Protein AF-A0A9D5GRD9-F1 (afdb_monomer)

Structure (mmCIF, N/CA/C/O backbone):
data_AF-A0A9D5GRD9-F1
#
_entry.id   AF-A0A9D5GRD9-F1
#
loop_
_atom_site.group_PDB
_atom_site.id
_atom_site.type_symbol
_atom_site.label_atom_id
_atom_site.label_alt_id
_atom_site.label_comp_id
_atom_site.label_asym_id
_atom_site.label_entity_id
_atom_site.label_seq_id
_atom_site.pdbx_PDB_ins_code
_atom_site.Cartn_x
_atom_site.Cartn_y
_atom_site.Cartn_z
_atom_site.occupancy
_atom_site.B_iso_or_equiv
_atom_site.auth_seq_id
_atom_site.auth_comp_id
_atom_site.auth_asym_id
_atom_site.auth_atom_id
_atom_site.pdbx_PDB_model_num
ATOM 1 N N . MET A 1 1 ? -0.533 -20.533 -5.396 1.00 62.59 1 MET A N 1
ATOM 2 C CA . MET A 1 1 ? 0.574 -19.763 -6.010 1.00 62.59 1 MET A CA 1
ATOM 3 C C . MET A 1 1 ? 1.600 -19.458 -4.929 1.00 62.59 1 MET A C 1
ATOM 5 O O . MET A 1 1 ? 1.192 -19.032 -3.854 1.00 62.59 1 MET A O 1
ATOM 9 N N . ARG A 1 2 ? 2.891 -19.735 -5.146 1.00 80.81 2 ARG A N 1
ATOM 10 C CA . ARG A 1 2 ? 3.957 -19.427 -4.176 1.00 80.81 2 ARG A CA 1
ATOM 11 C C . ARG A 1 2 ? 5.193 -18.925 -4.914 1.00 80.81 2 ARG A C 1
ATOM 13 O O . ARG A 1 2 ? 5.669 -19.592 -5.824 1.00 80.81 2 ARG A O 1
ATOM 20 N N . CYS A 1 3 ? 5.701 -17.770 -4.500 1.00 89.94 3 CYS A N 1
ATOM 21 C CA . CYS A 1 3 ? 7.029 -17.301 -4.875 1.00 89.94 3 CYS A CA 1
ATOM 22 C C . CYS A 1 3 ? 8.065 -17.974 -3.963 1.00 89.94 3 CYS A C 1
ATOM 24 O O . CYS A 1 3 ? 7.799 -18.160 -2.774 1.00 89.94 3 CYS A O 1
ATOM 26 N N . SER A 1 4 ? 9.249 -18.296 -4.484 1.00 88.56 4 SER A N 1
ATOM 27 C CA . SER A 1 4 ? 10.371 -18.837 -3.696 1.00 88.56 4 SER A CA 1
ATOM 28 C C . SER A 1 4 ? 10.796 -17.903 -2.557 1.00 88.56 4 SER A C 1
ATOM 30 O O . SER A 1 4 ? 11.272 -18.357 -1.523 1.00 88.56 4 SER A O 1
ATOM 32 N N . THR A 1 5 ? 10.554 -16.599 -2.713 1.00 87.00 5 THR A N 1
ATOM 33 C CA . THR A 1 5 ? 10.803 -15.579 -1.681 1.00 87.00 5 THR A CA 1
ATOM 34 C C . THR A 1 5 ? 9.746 -15.546 -0.570 1.00 87.00 5 THR A C 1
ATOM 36 O O . THR A 1 5 ? 9.866 -14.753 0.359 1.00 87.00 5 THR A O 1
ATOM 39 N N . GLY A 1 6 ? 8.675 -16.344 -0.669 1.00 89.38 6 GLY A N 1
ATOM 40 C CA . GLY A 1 6 ? 7.568 -16.358 0.294 1.00 89.38 6 GLY A CA 1
ATOM 41 C C . GLY A 1 6 ? 6.649 -15.132 0.237 1.00 89.38 6 GLY A C 1
ATOM 42 O O . GLY A 1 6 ? 5.701 -15.037 1.016 1.00 89.38 6 GLY A O 1
ATOM 43 N N . LYS A 1 7 ? 6.890 -14.191 -0.686 1.00 91.00 7 LYS A N 1
ATOM 44 C CA . LYS A 1 7 ? 6.068 -12.986 -0.845 1.00 91.00 7 LYS A CA 1
ATOM 45 C C . LYS A 1 7 ? 4.660 -13.316 -1.339 1.00 91.00 7 LYS A C 1
ATOM 47 O O . LYS A 1 7 ? 4.448 -14.248 -2.121 1.00 91.00 7 LYS A O 1
ATOM 52 N N . ARG A 1 8 ? 3.693 -12.498 -0.913 1.00 92.50 8 ARG A N 1
ATOM 53 C CA . ARG A 1 8 ? 2.305 -12.574 -1.387 1.00 92.50 8 ARG A CA 1
ATOM 54 C C . ARG A 1 8 ? 2.269 -12.303 -2.895 1.00 92.50 8 ARG A C 1
ATOM 56 O O . ARG A 1 8 ? 2.834 -11.315 -3.353 1.00 92.50 8 ARG A O 1
ATOM 63 N N . CYS A 1 9 ? 1.649 -13.210 -3.643 1.00 95.38 9 CYS A N 1
ATOM 64 C CA . CYS A 1 9 ? 1.603 -13.190 -5.104 1.00 95.38 9 CYS A CA 1
ATOM 65 C C . CYS A 1 9 ? 0.251 -12.654 -5.576 1.00 95.38 9 CYS A C 1
ATOM 67 O O . CYS A 1 9 ? -0.779 -13.152 -5.121 1.00 95.38 9 CYS A O 1
ATOM 69 N N . PHE A 1 10 ? 0.265 -11.705 -6.507 1.00 96.38 10 PHE A N 1
ATOM 70 C CA . PHE A 1 10 ? -0.930 -11.209 -7.189 1.00 96.38 10 PHE A CA 1
ATOM 71 C C . PHE A 1 10 ? -0.805 -11.476 -8.691 1.00 96.38 10 PHE A C 1
ATOM 73 O O . PHE A 1 10 ? 0.274 -11.302 -9.255 1.00 96.38 10 PHE A O 1
ATOM 80 N N . ALA A 1 11 ? -1.884 -11.945 -9.321 1.00 94.81 11 ALA A N 1
ATOM 81 C CA . ALA A 1 11 ? -1.886 -12.326 -10.737 1.00 94.81 11 ALA A CA 1
ATOM 82 C C . ALA A 1 11 ? -1.743 -11.121 -11.678 1.00 94.81 11 ALA A C 1
ATOM 84 O O . ALA A 1 11 ? -1.081 -11.219 -12.702 1.00 94.81 11 ALA A O 1
ATOM 85 N N . GLU A 1 12 ? -2.316 -9.983 -11.295 1.00 96.50 12 GLU A N 1
ATOM 86 C CA . GLU A 1 12 ? -2.357 -8.765 -12.101 1.00 96.50 12 GLU A CA 1
ATOM 87 C C . GLU A 1 12 ? -1.870 -7.567 -11.285 1.00 96.50 12 GLU A C 1
ATOM 89 O O . GLU A 1 12 ? -2.019 -7.537 -10.057 1.00 96.50 1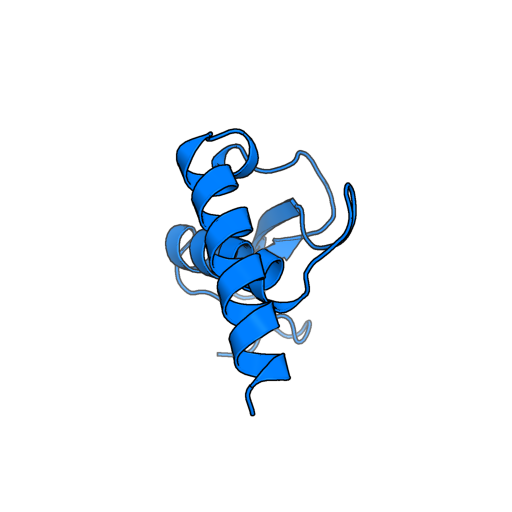2 GLU A O 1
ATOM 94 N N . GLU A 1 13 ? -1.338 -6.553 -11.970 1.00 96.00 13 GLU A N 1
ATOM 95 C CA . GLU A 1 13 ? -0.901 -5.306 -11.340 1.00 96.00 13 GLU A CA 1
ATOM 96 C C . GLU A 1 13 ? -2.054 -4.624 -10.602 1.00 96.00 13 GLU A C 1
ATOM 98 O O . GLU A 1 13 ? -1.905 -4.253 -9.441 1.00 96.00 13 GLU A O 1
ATOM 103 N N . ALA A 1 14 ? -3.227 -4.529 -11.235 1.00 95.44 14 ALA A N 1
ATOM 104 C CA . ALA A 1 14 ? -4.409 -3.896 -10.653 1.00 95.44 14 ALA A CA 1
ATOM 105 C C . ALA A 1 14 ? -4.822 -4.552 -9.324 1.00 95.44 14 ALA A C 1
ATOM 107 O O . ALA A 1 14 ? -5.078 -3.860 -8.339 1.00 95.44 14 ALA A O 1
ATOM 108 N N . LEU A 1 15 ? -4.796 -5.888 -9.258 1.00 96.25 15 LEU A N 1
ATOM 109 C CA . LEU A 1 15 ? -5.062 -6.632 -8.023 1.00 96.25 15 LEU A CA 1
ATOM 110 C C . LEU A 1 15 ? -4.010 -6.346 -6.948 1.00 96.25 15 LEU A C 1
ATOM 112 O O . LEU A 1 15 ? -4.345 -6.224 -5.770 1.00 96.25 15 LEU A O 1
ATOM 116 N N . ALA A 1 16 ? -2.741 -6.231 -7.341 1.00 96.62 16 ALA A N 1
ATOM 117 C CA . ALA A 1 16 ? -1.670 -5.879 -6.423 1.00 96.62 16 ALA A CA 1
ATOM 118 C C . ALA A 1 16 ? -1.827 -4.444 -5.894 1.00 96.62 16 ALA A C 1
ATOM 120 O O . ALA A 1 16 ? -1.609 -4.213 -4.708 1.00 96.62 16 ALA A O 1
ATOM 121 N N . LEU A 1 17 ? -2.228 -3.489 -6.737 1.00 95.81 17 LEU A N 1
ATOM 122 C CA . LEU A 1 17 ? -2.466 -2.096 -6.348 1.00 95.81 17 LEU A CA 1
ATOM 123 C C . LEU A 1 17 ? -3.660 -1.969 -5.393 1.00 95.81 17 LEU A C 1
ATOM 125 O O . LEU A 1 17 ? -3.535 -1.336 -4.345 1.00 95.81 17 LEU A O 1
ATOM 129 N N . GLU A 1 18 ? -4.781 -2.631 -5.680 1.00 96.19 18 GLU A N 1
ATOM 130 C CA . GLU A 1 18 ? -5.928 -2.646 -4.761 1.00 96.19 18 GLU A CA 1
ATOM 131 C C . GLU A 1 18 ? -5.565 -3.310 -3.428 1.00 96.19 18 GLU A C 1
ATOM 133 O O . GLU A 1 18 ? -5.851 -2.774 -2.353 1.00 96.19 18 GLU A O 1
ATOM 138 N N . ALA A 1 19 ? -4.846 -4.435 -3.469 1.00 96.19 19 ALA A N 1
ATOM 139 C CA . ALA A 1 19 ? -4.365 -5.089 -2.258 1.00 96.19 19 ALA A CA 1
ATOM 140 C C . ALA A 1 19 ? -3.362 -4.222 -1.482 1.00 96.19 19 ALA A C 1
ATOM 142 O O . ALA A 1 19 ? -3.307 -4.307 -0.254 1.00 96.19 19 ALA A O 1
ATOM 143 N N . LEU A 1 20 ? -2.572 -3.391 -2.167 1.00 95.31 20 LEU A N 1
ATOM 144 C CA . LEU A 1 20 ? -1.655 -2.440 -1.547 1.00 95.31 20 LEU A CA 1
ATOM 145 C C . LEU A 1 20 ? -2.428 -1.359 -0.779 1.00 95.31 20 LEU A C 1
ATOM 147 O O . LEU A 1 20 ? -2.082 -1.069 0.367 1.00 95.31 20 LEU A O 1
ATOM 151 N N . ILE A 1 21 ? -3.496 -0.814 -1.369 1.00 94.75 21 ILE A N 1
ATOM 152 C CA . ILE A 1 21 ? -4.380 0.166 -0.720 1.00 94.75 21 ILE A CA 1
ATOM 153 C C . ILE A 1 21 ? -5.041 -0.451 0.518 1.00 94.75 21 ILE A C 1
ATOM 155 O O . ILE A 1 21 ? -4.944 0.105 1.613 1.00 94.75 21 ILE A O 1
ATOM 159 N N . GLN A 1 22 ? -5.614 -1.646 0.379 1.00 94.88 22 GLN A N 1
ATOM 160 C CA . GLN A 1 22 ? -6.224 -2.378 1.492 1.00 94.88 22 GLN A CA 1
ATOM 161 C C . GLN A 1 22 ? -5.215 -2.702 2.604 1.00 94.88 22 GLN A C 1
ATOM 163 O O . GLN A 1 22 ? -5.502 -2.551 3.792 1.00 94.88 22 GLN A O 1
ATOM 168 N N . ASN A 1 23 ? -3.981 -3.060 2.243 1.00 95.00 23 ASN A N 1
ATOM 169 C CA . ASN A 1 23 ? -2.910 -3.273 3.213 1.00 95.00 23 ASN A CA 1
ATOM 170 C C . ASN A 1 23 ? -2.589 -1.993 4.010 1.00 95.00 23 ASN A C 1
ATOM 172 O O . ASN A 1 23 ? -2.307 -2.079 5.204 1.00 95.00 23 ASN A O 1
ATOM 176 N N . HIS A 1 24 ? -2.663 -0.814 3.382 1.00 93.25 24 HIS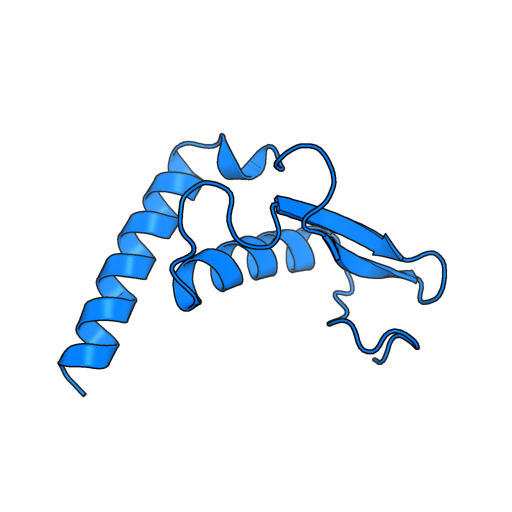 A N 1
ATOM 177 C CA . HIS A 1 24 ? -2.505 0.485 4.055 1.00 93.25 24 HIS A CA 1
ATOM 178 C C . HIS A 1 24 ? -3.682 0.864 4.950 1.00 93.25 24 HIS A C 1
ATOM 180 O O . HIS A 1 24 ? -3.487 1.583 5.929 1.00 93.25 24 HIS A O 1
ATOM 186 N N . ILE A 1 25 ? -4.884 0.400 4.630 1.00 93.12 25 ILE A N 1
ATOM 187 C CA . ILE A 1 25 ? -6.086 0.613 5.438 1.00 93.12 25 ILE A CA 1
ATOM 188 C C . ILE A 1 25 ? -6.055 -0.242 6.707 1.00 93.12 25 ILE A C 1
ATOM 190 O O . ILE A 1 25 ? -6.304 0.262 7.798 1.00 93.12 25 ILE A O 1
ATOM 194 N N . ILE A 1 26 ? -5.720 -1.527 6.577 1.00 92.06 26 ILE A N 1
ATOM 195 C CA . ILE A 1 26 ? -5.772 -2.488 7.688 1.00 92.06 26 ILE A CA 1
ATOM 196 C C . ILE A 1 26 ? -4.655 -2.238 8.708 1.00 92.06 26 ILE A C 1
ATOM 198 O O . ILE A 1 26 ? -4.890 -2.323 9.913 1.00 92.06 26 ILE A O 1
ATOM 202 N N . ASN A 1 27 ? -3.440 -1.944 8.236 1.00 91.19 27 ASN A N 1
ATOM 203 C CA . ASN A 1 27 ? -2.265 -1.818 9.105 1.00 91.19 27 ASN A CA 1
ATOM 204 C C . ASN A 1 27 ? -2.018 -0.393 9.617 1.00 91.19 27 ASN A C 1
ATOM 206 O O . ASN A 1 27 ? -1.090 -0.202 10.393 1.00 91.19 27 ASN A O 1
ATOM 210 N N . ASP A 1 28 ? -2.807 0.589 9.170 1.00 87.69 28 ASP A N 1
ATOM 211 C CA . ASP A 1 28 ? -2.720 1.996 9.586 1.00 87.69 28 ASP A CA 1
ATOM 212 C C . ASP A 1 28 ? -1.284 2.568 9.608 1.00 87.69 28 ASP A C 1
ATOM 214 O O . ASP A 1 28 ? -0.885 3.260 10.540 1.00 87.69 28 ASP A O 1
ATOM 218 N N . TYR A 1 29 ? -0.486 2.263 8.574 1.00 89.50 29 TYR A N 1
ATOM 219 C CA . TYR A 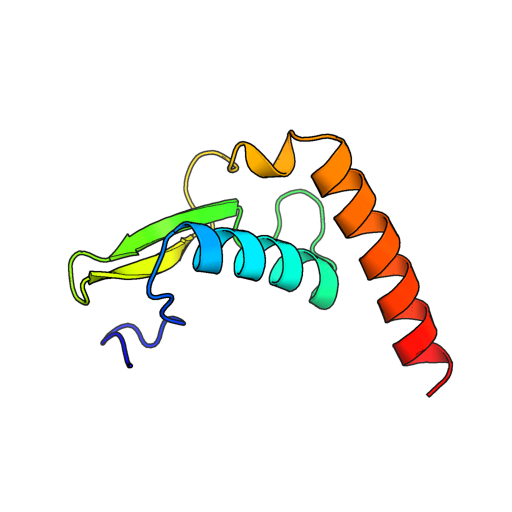1 29 ? 0.907 2.718 8.490 1.00 89.50 29 TYR A CA 1
ATOM 220 C C . TYR A 1 29 ? 1.032 4.237 8.633 1.00 89.50 29 TYR A C 1
ATOM 222 O O . TYR A 1 29 ? 0.214 4.994 8.078 1.00 89.50 29 TYR A O 1
ATOM 230 N N . LEU A 1 30 ? 2.105 4.660 9.309 1.00 84.50 30 LEU A N 1
ATOM 231 C CA . LEU A 1 30 ? 2.504 6.058 9.417 1.00 84.50 30 LEU A CA 1
ATOM 232 C C . LEU A 1 30 ? 3.011 6.612 8.073 1.00 84.50 30 LEU A C 1
ATOM 234 O O . LEU A 1 30 ? 3.330 5.858 7.144 1.00 84.50 30 LEU A O 1
ATOM 238 N N . PRO A 1 31 ? 3.121 7.947 7.940 1.00 76.94 31 PRO A N 1
ATOM 239 C CA . PRO A 1 31 ? 3.784 8.552 6.793 1.00 76.94 31 PRO A CA 1
ATOM 240 C C . PRO A 1 31 ? 5.202 7.982 6.613 1.00 76.94 31 PRO A C 1
ATOM 242 O O . PRO A 1 31 ? 6.020 8.054 7.524 1.00 76.94 31 PRO A O 1
ATOM 245 N N . ASN A 1 32 ? 5.488 7.454 5.417 1.00 79.94 32 ASN A N 1
ATOM 246 C CA . ASN A 1 32 ? 6.735 6.770 5.020 1.00 79.94 32 ASN A CA 1
ATOM 247 C C . ASN A 1 32 ? 6.922 5.332 5.532 1.00 79.94 32 ASN A C 1
ATOM 249 O O . ASN A 1 32 ? 7.983 4.750 5.311 1.00 79.94 32 ASN A O 1
ATOM 253 N N . GLU A 1 33 ? 5.900 4.732 6.138 1.00 88.12 33 GLU A N 1
ATOM 254 C CA . GLU A 1 33 ? 5.921 3.317 6.499 1.00 88.12 33 GLU A CA 1
ATOM 255 C C . GLU A 1 33 ? 5.170 2.436 5.495 1.00 88.12 33 GLU A C 1
ATOM 257 O O . GLU A 1 33 ? 4.278 2.867 4.758 1.00 88.12 33 GLU A O 1
ATOM 262 N N . GLY A 1 34 ? 5.540 1.156 5.501 1.00 91.50 34 GLY A N 1
ATOM 263 C CA . GLY A 1 34 ? 4.905 0.132 4.689 1.00 91.50 34 GLY A CA 1
ATOM 264 C C . GLY A 1 34 ? 5.367 0.107 3.226 1.00 91.50 34 GLY A C 1
ATOM 265 O O . GLY A 1 34 ? 6.283 0.819 2.808 1.00 91.50 34 GLY A O 1
ATOM 266 N N . PRO A 1 35 ? 4.771 -0.785 2.423 1.00 94.75 35 PRO A N 1
ATOM 267 C CA . PRO A 1 35 ? 5.048 -0.863 0.996 1.00 94.75 35 PRO A CA 1
ATOM 268 C C . PRO A 1 35 ? 4.518 0.373 0.260 1.00 94.75 35 PRO A C 1
ATOM 270 O O . PRO A 1 35 ? 3.417 0.843 0.529 1.00 94.75 35 PRO A O 1
ATOM 273 N N . VAL A 1 36 ? 5.289 0.890 -0.693 1.00 94.62 36 VAL A N 1
ATOM 274 C CA . VAL A 1 36 ? 4.989 2.136 -1.420 1.00 94.62 36 VAL A CA 1
ATOM 275 C C . VAL A 1 36 ? 4.594 1.895 -2.874 1.00 94.62 36 VAL A C 1
ATOM 277 O O . VAL A 1 36 ? 4.037 2.791 -3.510 1.00 94.62 36 VAL A O 1
ATOM 280 N N . ASN A 1 37 ? 4.889 0.705 -3.405 1.00 95.38 37 ASN A N 1
ATOM 281 C CA . ASN A 1 37 ? 4.601 0.335 -4.785 1.00 95.38 37 ASN A CA 1
ATOM 282 C C . ASN A 1 37 ? 4.481 -1.194 -4.953 1.00 95.38 37 ASN A C 1
ATOM 284 O O . ASN A 1 37 ? 4.693 -1.960 -4.005 1.00 95.38 37 ASN A O 1
ATOM 288 N N . VAL A 1 38 ? 4.163 -1.631 -6.169 1.00 95.94 38 VAL A N 1
ATOM 289 C CA . VAL A 1 38 ? 4.180 -3.022 -6.630 1.00 95.94 38 VAL A CA 1
ATOM 290 C C . VAL A 1 38 ? 5.205 -3.201 -7.747 1.00 95.94 38 VAL A C 1
ATOM 292 O O . VAL A 1 38 ? 5.608 -2.233 -8.387 1.00 95.94 38 VAL A O 1
ATOM 295 N N . TYR A 1 39 ? 5.656 -4.432 -7.959 1.00 95.50 39 TYR A N 1
ATOM 296 C CA . TYR A 1 39 ? 6.527 -4.787 -9.077 1.00 95.50 39 TYR A CA 1
ATOM 297 C C . TYR A 1 39 ? 6.263 -6.223 -9.534 1.00 95.50 39 TYR A C 1
ATOM 299 O O . TYR A 1 39 ? 5.885 -7.071 -8.719 1.00 95.50 39 TYR A O 1
ATOM 307 N N . GLU A 1 40 ? 6.504 -6.498 -10.813 1.00 96.31 40 GLU A N 1
ATOM 308 C CA . GLU A 1 40 ? 6.467 -7.850 -11.365 1.00 96.31 40 GLU A CA 1
ATOM 309 C C . GLU A 1 40 ? 7.746 -8.616 -11.003 1.00 96.31 40 GLU A C 1
ATOM 311 O O . GLU A 1 40 ? 8.874 -8.148 -11.178 1.00 96.31 40 GLU A O 1
ATOM 316 N N . CYS A 1 41 ? 7.586 -9.816 -10.459 1.00 95.12 41 CYS A N 1
ATOM 317 C CA . CYS A 1 41 ? 8.702 -10.639 -10.043 1.00 95.12 41 CYS A CA 1
ATOM 318 C C . CYS A 1 41 ? 9.238 -11.494 -11.187 1.00 95.12 41 CYS A C 1
ATOM 320 O O . CYS A 1 41 ? 8.589 -12.446 -11.608 1.00 95.12 41 CYS A O 1
ATOM 322 N N . HIS A 1 42 ? 10.495 -11.277 -11.571 1.00 93.38 42 HIS A N 1
ATOM 323 C CA . HIS A 1 42 ? 11.170 -12.088 -12.592 1.00 93.38 42 HIS A CA 1
ATOM 324 C C . HIS A 1 42 ? 11.277 -13.591 -12.270 1.00 93.38 42 HIS A C 1
ATOM 326 O O . HIS A 1 42 ? 11.496 -14.388 -13.173 1.00 93.38 42 HIS A O 1
ATOM 332 N N . GLN A 1 43 ? 11.158 -13.997 -11.000 1.00 91.81 43 GLN A N 1
ATOM 333 C CA . GLN A 1 43 ? 11.296 -15.406 -10.606 1.00 91.81 43 GLN A CA 1
ATOM 334 C C . GLN A 1 43 ? 9.992 -16.197 -10.712 1.00 91.81 43 GLN A C 1
ATOM 336 O O . GLN A 1 43 ? 10.032 -17.397 -10.962 1.00 91.81 43 GLN A O 1
ATOM 341 N N . CYS A 1 44 ? 8.845 -15.560 -10.467 1.00 93.81 44 CYS A N 1
ATOM 342 C CA . CYS A 1 44 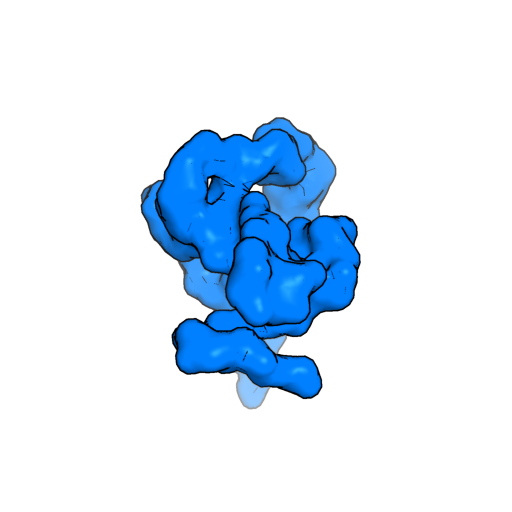? 7.557 -16.252 -10.427 1.00 93.81 44 CYS A CA 1
ATOM 343 C C . CYS A 1 44 ? 6.510 -15.679 -11.391 1.00 93.81 44 CYS A C 1
ATOM 345 O O . CYS A 1 44 ? 5.459 -16.293 -11.530 1.00 93.81 44 CYS A O 1
ATOM 347 N N . GLY A 1 45 ? 6.775 -14.538 -12.035 1.00 93.75 45 GLY A N 1
ATOM 348 C CA . GLY A 1 45 ? 5.855 -13.861 -12.958 1.00 93.75 45 GLY A CA 1
ATOM 349 C C . GLY A 1 45 ? 4.661 -13.176 -12.286 1.00 93.75 45 GLY A C 1
ATOM 350 O O . GLY A 1 45 ? 3.753 -12.726 -12.969 1.00 93.75 45 GLY A O 1
ATOM 351 N N . TYR A 1 46 ? 4.627 -13.114 -10.951 1.00 96.19 46 TYR A N 1
ATOM 352 C CA . TYR A 1 46 ? 3.543 -12.477 -10.197 1.00 96.19 46 TYR A CA 1
ATOM 353 C C . TYR A 1 46 ? 3.947 -11.101 -9.679 1.00 96.19 46 TYR A C 1
ATOM 355 O O . TYR A 1 46 ? 5.126 -10.800 -9.489 1.00 96.19 46 TYR A O 1
ATOM 363 N N . TRP A 1 47 ? 2.944 -10.297 -9.345 1.00 96.94 47 TRP A N 1
ATOM 364 C CA . TRP A 1 47 ? 3.120 -8.987 -8.740 1.00 96.94 47 TRP A CA 1
ATOM 365 C C . TRP A 1 47 ? 3.307 -9.092 -7.223 1.00 96.94 47 TRP A C 1
ATOM 367 O O . TRP A 1 47 ? 2.653 -9.892 -6.543 1.00 96.94 47 TRP A O 1
ATOM 377 N N . HIS A 1 48 ? 4.212 -8.276 -6.684 1.00 95.94 48 HIS A N 1
ATOM 378 C CA . HIS A 1 48 ? 4.564 -8.221 -5.265 1.00 95.94 48 HIS A CA 1
ATOM 379 C C . HIS A 1 48 ? 4.653 -6.787 -4.760 1.00 95.94 48 HIS A C 1
ATOM 381 O O . HIS A 1 48 ? 4.972 -5.870 -5.508 1.00 95.94 48 HIS A O 1
ATOM 387 N N . PHE A 1 49 ? 4.467 -6.607 -3.453 1.00 95.94 49 PHE A N 1
ATOM 388 C CA . PHE A 1 49 ? 4.718 -5.332 -2.787 1.00 95.94 49 PHE A CA 1
ATOM 389 C C . PHE A 1 49 ? 6.215 -5.010 -2.703 1.00 95.94 49 PHE A C 1
ATOM 391 O O . PHE A 1 49 ? 7.060 -5.893 -2.520 1.00 95.94 49 PHE A O 1
ATOM 398 N N . THR A 1 50 ? 6.532 -3.719 -2.747 1.00 94.25 50 THR A N 1
ATOM 399 C CA . THR A 1 50 ? 7.867 -3.183 -2.484 1.00 94.25 50 THR A CA 1
ATOM 400 C C . THR A 1 50 ? 7.783 -1.910 -1.647 1.00 94.25 50 THR A C 1
ATOM 402 O O . THR A 1 50 ? 6.929 -1.054 -1.863 1.00 94.25 50 THR A O 1
ATOM 405 N N . SER A 1 51 ? 8.687 -1.776 -0.678 1.00 91.81 51 SER A N 1
ATOM 406 C CA . SER A 1 51 ? 8.945 -0.532 0.061 1.00 91.81 51 SER A CA 1
ATOM 407 C C . SER A 1 51 ? 10.044 0.319 -0.586 1.00 91.81 51 SER A C 1
ATOM 409 O O . SER A 1 51 ? 10.346 1.407 -0.110 1.00 91.81 51 SER A O 1
ATOM 411 N N . LYS A 1 52 ? 10.660 -0.172 -1.667 1.00 89.62 52 LYS A N 1
ATOM 412 C CA . LYS A 1 52 ? 11.709 0.529 -2.412 1.00 89.62 52 LYS A CA 1
ATOM 413 C C . LYS A 1 52 ? 11.119 1.257 -3.617 1.00 89.62 52 LYS A C 1
ATOM 415 O O . LYS A 1 52 ? 10.247 0.711 -4.294 1.00 89.62 52 LYS A O 1
ATOM 420 N N . GLY A 1 53 ? 11.688 2.419 -3.929 1.00 87.19 53 GLY A N 1
ATOM 421 C CA . GLY A 1 53 ? 11.372 3.201 -5.124 1.00 87.19 53 GLY A CA 1
ATOM 422 C C . GLY A 1 53 ? 10.412 4.359 -4.863 1.00 87.19 53 GLY A C 1
ATOM 423 O O . GLY A 1 53 ? 10.181 4.759 -3.723 1.00 87.19 53 GLY A O 1
ATOM 424 N N . LEU A 1 54 ? 9.878 4.919 -5.949 1.00 88.88 54 LEU A N 1
ATOM 425 C CA . LEU A 1 54 ? 8.908 6.006 -5.885 1.00 88.88 54 LEU A CA 1
ATOM 426 C C . LEU A 1 54 ? 7.550 5.485 -5.413 1.00 88.88 54 LEU A C 1
ATOM 428 O O . LEU A 1 54 ? 7.099 4.415 -5.830 1.00 88.88 54 LEU A O 1
ATOM 432 N N . LY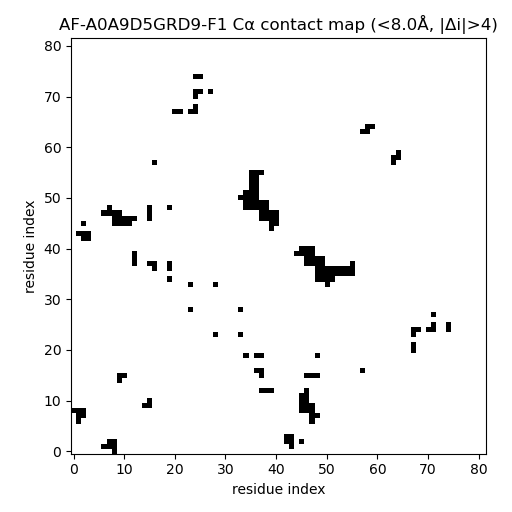S A 1 55 ? 6.888 6.280 -4.568 1.00 89.81 55 LYS A N 1
ATOM 433 C CA . LYS A 1 55 ? 5.512 6.019 -4.149 1.00 89.81 55 LYS A CA 1
ATOM 434 C C . LYS A 1 55 ? 4.605 5.997 -5.377 1.00 89.81 55 LYS A C 1
ATOM 436 O O . LYS A 1 55 ? 4.659 6.918 -6.195 1.00 89.81 55 LYS A O 1
ATOM 441 N N . ASN A 1 56 ? 3.787 4.953 -5.487 1.00 92.56 56 ASN A N 1
ATOM 442 C CA . ASN A 1 56 ? 2.894 4.778 -6.624 1.00 92.56 56 ASN A CA 1
ATOM 443 C C . ASN A 1 56 ? 1.929 5.975 -6.758 1.00 92.56 56 ASN A C 1
ATOM 445 O O . ASN A 1 56 ? 1.496 6.558 -5.757 1.00 92.56 56 ASN A O 1
ATOM 449 N N . ALA A 1 57 ? 1.602 6.341 -8.000 1.00 91.56 57 ALA A N 1
ATOM 450 C CA . ALA A 1 57 ? 0.714 7.452 -8.328 1.00 91.56 57 ALA A CA 1
ATOM 451 C C . ALA A 1 57 ? -0.686 7.320 -7.707 1.00 91.56 57 ALA A C 1
ATOM 453 O O . ALA A 1 57 ? -1.275 8.347 -7.379 1.00 91.56 57 ALA A O 1
ATOM 454 N N . ILE A 1 58 ? -1.170 6.099 -7.434 1.00 89.75 58 ILE A N 1
ATOM 455 C CA . ILE A 1 58 ? -2.440 5.868 -6.720 1.00 89.75 58 ILE A CA 1
ATOM 456 C C . ILE A 1 58 ? -2.500 6.599 -5.371 1.00 89.75 58 ILE A C 1
ATOM 458 O O . ILE A 1 58 ? -3.558 7.017 -4.932 1.00 89.75 58 ILE A O 1
ATOM 462 N N . PHE A 1 59 ? -1.360 6.810 -4.704 1.00 86.69 59 PHE A N 1
ATOM 463 C CA . PHE A 1 59 ? -1.324 7.509 -3.419 1.00 86.69 59 PHE A CA 1
ATOM 464 C C . PHE A 1 59 ? -1.260 9.032 -3.547 1.00 86.69 59 PHE A C 1
ATOM 466 O O . PHE A 1 59 ? -1.185 9.720 -2.529 1.00 86.69 59 PHE A O 1
ATOM 473 N N . LYS A 1 60 ? -1.210 9.558 -4.772 1.00 89.19 60 LYS A N 1
ATOM 474 C CA . LYS A 1 60 ? -1.365 10.987 -5.064 1.00 89.19 60 LYS A CA 1
ATOM 475 C C . LYS A 1 60 ? -2.801 11.322 -5.461 1.00 89.19 60 LYS A C 1
ATOM 477 O O . LYS A 1 60 ? -3.161 12.494 -5.446 1.00 89.19 60 LYS A O 1
ATOM 482 N N . ASP A 1 61 ? -3.592 10.311 -5.807 1.00 93.12 61 ASP A N 1
ATOM 483 C CA . ASP A 1 61 ? -4.996 10.464 -6.147 1.00 93.12 61 ASP A CA 1
ATOM 484 C C . ASP A 1 61 ? -5.830 10.820 -4.904 1.00 93.12 61 ASP A C 1
ATOM 486 O O . ASP A 1 61 ? -5.747 10.169 -3.857 1.00 93.12 61 ASP A O 1
ATOM 490 N N . ALA A 1 62 ? -6.613 11.894 -5.013 1.00 92.00 62 ALA A N 1
ATOM 491 C CA . ALA A 1 62 ? -7.354 12.456 -3.888 1.00 92.00 62 ALA A CA 1
ATOM 492 C C . ALA A 1 62 ? -8.492 11.532 -3.435 1.00 92.00 62 ALA A C 1
ATOM 494 O O . ALA A 1 62 ? -8.720 11.385 -2.230 1.00 92.00 62 ALA A O 1
ATOM 495 N N . ASP A 1 63 ? -9.164 10.873 -4.380 1.00 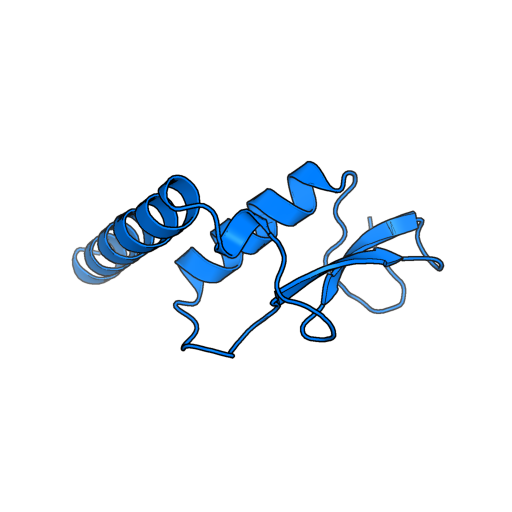93.69 63 ASP A N 1
ATOM 496 C CA . ASP A 1 63 ? -10.240 9.929 -4.086 1.00 93.69 63 ASP A CA 1
ATOM 497 C C . ASP A 1 63 ? -9.705 8.689 -3.366 1.00 93.69 63 ASP A C 1
ATOM 499 O O . ASP A 1 63 ? -10.261 8.265 -2.349 1.00 93.69 63 ASP A O 1
ATOM 503 N N . THR A 1 64 ? -8.557 8.170 -3.803 1.00 91.38 64 THR A N 1
ATOM 504 C CA . THR A 1 64 ? -7.874 7.052 -3.143 1.00 91.38 64 THR A CA 1
ATOM 505 C C . THR A 1 64 ? -7.453 7.400 -1.715 1.00 91.38 64 THR A C 1
ATOM 507 O O . THR A 1 64 ? -7.683 6.618 -0.789 1.00 91.38 64 THR A O 1
ATOM 510 N N . LEU A 1 65 ? -6.871 8.584 -1.496 1.00 90.62 65 LEU A N 1
ATOM 511 C CA . LEU A 1 65 ? -6.495 9.039 -0.153 1.00 90.62 65 LEU A CA 1
ATOM 512 C C . LEU A 1 65 ? -7.713 9.194 0.763 1.00 90.62 65 LEU A C 1
ATOM 514 O O . LEU A 1 65 ? -7.675 8.768 1.921 1.00 90.62 65 LEU A O 1
ATOM 518 N N . LYS A 1 66 ? -8.806 9.756 0.239 1.00 94.19 66 LYS A N 1
ATOM 519 C CA . LYS A 1 66 ? -10.074 9.884 0.961 1.00 94.19 66 LYS A CA 1
ATOM 520 C C . LYS A 1 66 ? -10.645 8.513 1.328 1.00 94.19 66 LYS A C 1
ATOM 522 O O . LYS A 1 66 ? -11.030 8.324 2.483 1.00 94.19 66 LYS A O 1
ATOM 527 N N . ARG A 1 67 ? -10.632 7.551 0.396 1.00 94.00 67 ARG A N 1
ATOM 528 C CA . ARG A 1 67 ? -11.043 6.157 0.638 1.00 94.00 67 ARG A CA 1
ATOM 529 C C . ARG A 1 67 ? -10.240 5.540 1.781 1.00 94.00 67 ARG A C 1
ATOM 531 O O . ARG A 1 67 ? -10.828 5.047 2.739 1.00 94.00 67 ARG A O 1
ATOM 538 N N . ILE A 1 68 ? -8.909 5.651 1.737 1.00 92.50 68 ILE A N 1
ATOM 539 C CA . ILE A 1 68 ? -8.025 5.112 2.784 1.00 92.50 68 ILE A CA 1
ATOM 540 C C . ILE A 1 68 ? -8.385 5.678 4.161 1.00 92.50 68 ILE A C 1
ATOM 542 O O . ILE A 1 68 ? -8.501 4.926 5.126 1.00 92.50 68 ILE A O 1
ATOM 546 N N . GLN A 1 69 ? -8.581 6.993 4.271 1.00 92.38 69 GLN A N 1
ATOM 547 C CA . GLN A 1 69 ? -8.920 7.629 5.547 1.00 92.38 69 GLN A CA 1
ATOM 548 C C . GLN A 1 69 ? -10.293 7.193 6.076 1.00 92.38 69 GLN A C 1
ATOM 550 O O . GLN A 1 69 ? -10.438 6.926 7.272 1.00 92.38 69 GLN A O 1
ATOM 555 N N . GLN A 1 70 ? -11.300 7.114 5.201 1.00 94.88 70 GLN A N 1
ATOM 556 C CA . GLN A 1 70 ? -12.649 6.685 5.571 1.00 94.88 70 GLN A CA 1
ATOM 557 C C . GLN A 1 70 ? -12.664 5.232 6.051 1.00 94.88 70 GLN A C 1
ATOM 559 O O . GLN A 1 70 ? -13.207 4.951 7.120 1.00 94.88 70 GLN A O 1
ATOM 564 N N . GLU A 1 71 ? -12.018 4.329 5.313 1.00 94.81 71 GLU A N 1
ATOM 565 C CA . GLU A 1 71 ? -11.967 2.910 5.668 1.00 94.81 71 GLU A CA 1
ATOM 566 C C . GLU A 1 71 ? -11.114 2.658 6.919 1.00 94.81 71 GLU A C 1
ATOM 568 O O . GLU A 1 71 ? -11.502 1.855 7.764 1.00 94.81 71 GLU A O 1
ATOM 573 N N . ARG A 1 72 ? -10.012 3.397 7.127 1.00 93.31 72 ARG A N 1
ATOM 574 C CA . ARG A 1 72 ? -9.251 3.354 8.394 1.00 93.31 72 ARG A CA 1
ATOM 575 C C . ARG A 1 72 ? -10.131 3.710 9.587 1.00 93.31 72 ARG A C 1
ATOM 577 O O . ARG A 1 72 ? -10.123 3.008 10.598 1.00 93.31 72 ARG A O 1
ATOM 584 N N . ARG A 1 73 ? -10.925 4.780 9.466 1.00 93.50 73 ARG A N 1
ATOM 585 C CA . ARG A 1 73 ? -11.866 5.187 10.517 1.00 93.50 73 ARG A CA 1
ATOM 586 C C . ARG A 1 73 ? -12.928 4.115 10.753 1.00 93.50 73 ARG A C 1
ATOM 588 O O . ARG A 1 73 ? -13.205 3.817 11.911 1.00 93.50 73 ARG A O 1
ATOM 595 N N . ALA A 1 74 ? -13.501 3.542 9.695 1.00 93.00 74 ALA A N 1
ATOM 596 C CA . ALA A 1 74 ? -14.471 2.454 9.808 1.00 93.00 74 ALA A CA 1
ATOM 597 C C . ALA A 1 74 ? -13.865 1.245 10.541 1.00 93.00 74 ALA A C 1
ATOM 599 O O . ALA A 1 74 ? -14.382 0.853 11.584 1.00 93.00 74 ALA A O 1
ATOM 600 N N . ASN A 1 75 ? -12.702 0.760 10.094 1.00 90.44 75 ASN A N 1
ATOM 601 C CA . ASN A 1 75 ? -11.974 -0.347 10.721 1.00 90.44 75 ASN A CA 1
ATOM 602 C C . ASN A 1 75 ? -11.637 -0.085 12.194 1.00 90.44 75 ASN A C 1
ATOM 604 O O . ASN A 1 75 ? -11.720 -0.993 13.021 1.00 90.44 75 ASN A O 1
ATOM 608 N N . TYR A 1 76 ? -11.255 1.146 12.548 1.00 91.69 76 TYR A N 1
ATOM 609 C CA . TYR 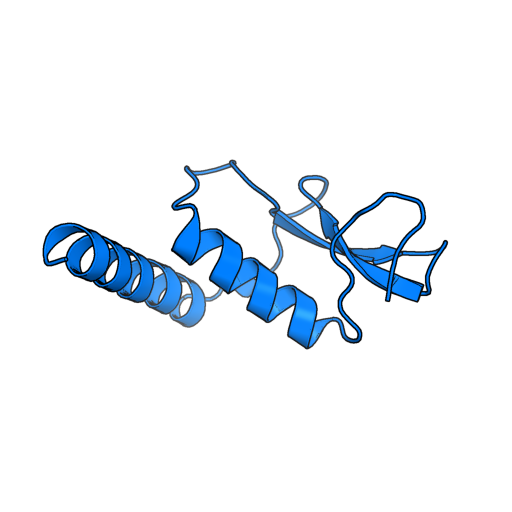A 1 76 ? -11.011 1.519 13.942 1.00 91.69 76 TYR A CA 1
ATOM 610 C C . TYR A 1 76 ? -12.264 1.316 14.806 1.00 91.69 76 TYR A C 1
ATOM 612 O O . TYR A 1 76 ? -12.180 0.716 15.880 1.00 91.69 76 TYR A O 1
ATOM 620 N N . TRP A 1 77 ? -13.428 1.782 14.341 1.00 92.94 77 TRP A N 1
ATOM 621 C CA . TRP A 1 77 ? -14.683 1.626 15.080 1.00 92.94 77 TRP A CA 1
ATOM 622 C C . TRP A 1 77 ? -15.180 0.183 15.089 1.00 92.94 77 TRP A C 1
ATOM 624 O O . TRP A 1 77 ? -15.606 -0.280 16.141 1.00 92.94 77 TRP A O 1
ATOM 634 N N . GLU A 1 78 ? -15.051 -0.556 13.987 1.00 91.69 78 GLU A N 1
ATOM 635 C CA . GLU A 1 78 ? -15.378 -1.988 13.945 1.00 91.69 78 GLU A CA 1
ATOM 636 C C . GLU A 1 78 ? -14.559 -2.796 14.955 1.00 91.69 78 GLU A C 1
ATOM 638 O O . GLU A 1 78 ? -15.093 -3.664 15.640 1.00 91.69 78 GLU A O 1
ATOM 643 N N . ARG A 1 79 ? -13.263 -2.489 15.094 1.00 87.81 79 ARG A N 1
ATOM 644 C CA . ARG A 1 79 ? -12.399 -3.129 16.094 1.00 87.81 79 ARG A CA 1
ATOM 645 C C . ARG A 1 79 ? -12.747 -2.737 17.527 1.00 87.81 79 ARG A C 1
ATOM 647 O O . ARG A 1 79 ? -12.481 -3.522 18.427 1.00 87.81 79 ARG A O 1
ATOM 654 N N . LYS A 1 80 ? -13.271 -1.528 17.744 1.00 91.62 80 LYS A N 1
ATOM 655 C CA . LYS A 1 80 ? -13.587 -0.987 19.075 1.00 91.62 80 LYS A CA 1
ATOM 656 C C . LYS A 1 80 ? -14.978 -1.381 19.580 1.00 91.62 80 LYS A C 1
ATOM 658 O O . LYS A 1 80 ? -15.188 -1.406 20.786 1.00 91.62 80 LYS A O 1
ATOM 663 N N . LEU A 1 81 ? -15.920 -1.612 18.668 1.00 91.31 81 LEU A N 1
ATOM 664 C CA . LEU A 1 81 ? -17.308 -1.987 18.965 1.00 91.31 81 LEU A CA 1
ATOM 665 C C . LEU A 1 81 ? -17.535 -3.508 18.970 1.00 91.31 81 LEU A C 1
ATOM 667 O O . LEU A 1 81 ? -18.655 -3.947 19.222 1.00 91.31 81 LEU A O 1
ATOM 671 N N . LYS A 1 82 ? -16.493 -4.286 18.670 1.00 69.94 82 LYS A N 1
ATOM 672 C CA . LYS A 1 82 ? -16.440 -5.735 18.882 1.00 69.94 82 LYS A CA 1
ATOM 673 C C . LYS A 1 82 ? -16.120 -6.053 20.335 1.00 69.94 82 LYS A C 1
ATOM 675 O O . LYS A 1 82 ? -16.715 -7.029 20.835 1.00 69.94 82 LYS A O 1
#

Solvent-accessible surface area (backbone atoms only — not comparable to f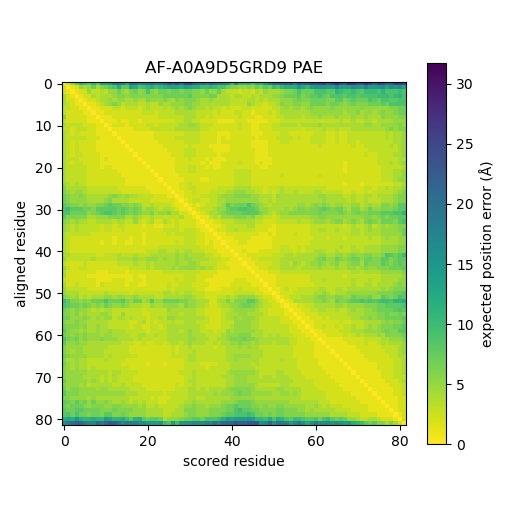ull-atom values): 4916 Å² total; per-residue (Å²): 138,81,39,96,85,69,52,70,72,22,90,40,64,69,58,36,53,54,51,50,52,50,51,48,30,76,66,63,57,57,93,94,47,70,67,40,32,70,46,76,34,91,89,68,72,27,20,32,80,28,66,70,79,70,66,40,67,66,75,72,36,66,67,52,49,51,49,4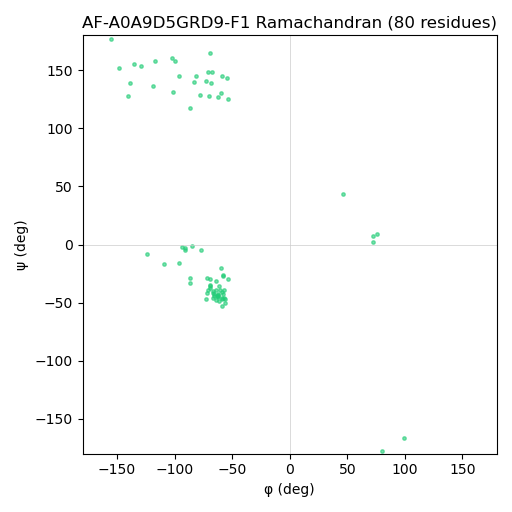1,54,54,49,32,54,50,52,53,48,56,68,70,76,104

Nearest PDB structures (foldseek):
  8vb6-assembly1_B  TM=2.536E-01  e=6.914E+00  Human immunodeficiency virus 1
  2voy-assembly1_A  TM=2.066E-01  e=8.439E+00  Bacillus subtilis

pLDDT: mean 91.62, std 5.53, range [62.59, 96.94]

Radius of gyration: 13.85 Å; Cα contacts (8 Å, |Δi|>4): 98; chains: 1; bounding box: 29×32×32 Å

Foldseek 3Di:
DADPVRFDFAQDQVRQVVVQLVVCLQVVDDVLDDFQGWDQDPRPRTIGTHSDDHRDCCCVDPVSVVVSVVSSVVNVVVVVVD

Secondary structure (DSSP, 8-state):
---TT-PPPBSSHHHHHHHHHHHHHHS-PPTT-S--EEEE-TTTS-EEEESSSSPPGGGT-HHHHHHHHHHHHHHHHHHH--

Sequence (82 aa):
MRCSTGKRCFAEEALALEALIQNHIINDYLPNEGPVNVYECHQCGYWHFTSKGLKNAIFKDADTLKRIQQERRANYWERKLK

Mean predicted aligned error: 3.81 Å